Protein AF-A0A9C8AE78-F1 (afdb_monomer_lite)

Sequence (136 aa):
MYGTALANAENLFTFGNVKVIQDGFGRPLVITDAPALIDTSTTNNDNYHTLGLVSEGLIVESNDDFYQSTQEVNGDVNILRTVQSEWSNNYAIQGWSWDKASGGKSPTDAELATAANWDKYASSNKNLAGVLLISN

Secondary structure (DSSP, 8-state):
--------TTEEEEETTEEEEE-TTS-EEEEE--GGGB-TTSTT---EEEEEEPTTSEEEEE-S--EEEEEEE-SSSS-EEEEEEE--EEEEETTEEE-TTTS-SS--HHHHT-GGGEEE--SSGGGSSEEEEEE-

Radius of gyration: 21.77 Å; chains: 1; bounding box: 56×43×57 Å

Structure (mmCIF, N/CA/C/O backbone):
data_AF-A0A9C8AE78-F1
#
_entry.id   AF-A0A9C8AE78-F1
#
loop_
_atom_site.group_PDB
_atom_site.id
_atom_site.type_symbol
_atom_site.label_atom_id
_atom_site.label_alt_id
_atom_site.label_comp_id
_atom_site.label_asym_id
_atom_site.label_entity_id
_atom_site.label_seq_id
_atom_site.pdbx_PDB_ins_code
_atom_site.Cartn_x
_atom_site.Cartn_y
_atom_site.Cartn_z
_atom_site.occupancy
_atom_site.B_iso_or_equiv
_atom_site.auth_seq_id
_atom_site.auth_comp_id
_atom_site.auth_asym_id
_atom_site.auth_atom_id
_atom_site.pdbx_PDB_model_num
ATOM 1 N N . MET A 1 1 ? -37.320 -20.820 -23.708 1.00 49.19 1 MET A N 1
ATOM 2 C CA . MET A 1 1 ? -35.962 -21.316 -23.397 1.00 49.19 1 MET A CA 1
ATOM 3 C C . MET A 1 1 ? -35.006 -20.634 -24.358 1.00 49.19 1 MET A C 1
ATOM 5 O O . MET A 1 1 ? -35.293 -20.660 -25.546 1.00 49.19 1 MET A O 1
ATOM 9 N N . TYR A 1 2 ? -33.933 -20.044 -23.824 1.00 48.22 2 TYR A N 1
ATOM 10 C CA . TYR A 1 2 ? -32.875 -19.250 -24.478 1.00 48.22 2 TYR A CA 1
ATOM 11 C C . TYR A 1 2 ? -33.145 -17.752 -24.668 1.00 48.22 2 TYR A C 1
ATOM 13 O O . TYR A 1 2 ? -34.100 -17.340 -25.314 1.00 48.22 2 TYR A O 1
ATOM 21 N N . GLY A 1 3 ? -32.253 -16.955 -24.077 1.00 46.66 3 GLY A N 1
ATOM 22 C CA . GLY A 1 3 ? -32.258 -15.495 -24.101 1.00 46.66 3 GLY A CA 1
ATOM 23 C C . GLY A 1 3 ? -31.099 -14.940 -23.276 1.00 46.66 3 GLY A C 1
ATOM 24 O O .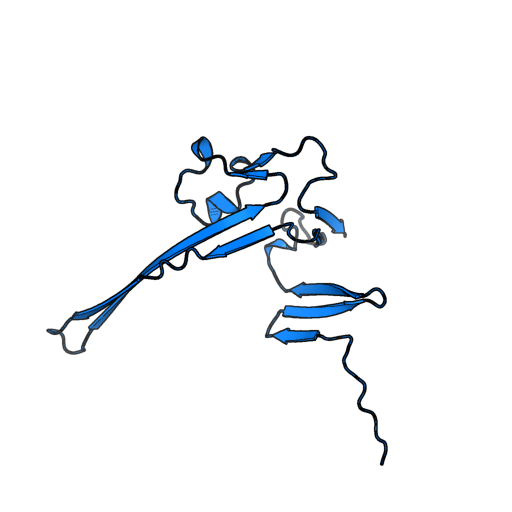 GLY A 1 3 ? -31.319 -14.280 -22.272 1.00 46.66 3 GLY A O 1
ATOM 25 N N . THR A 1 4 ? -29.876 -15.314 -23.670 1.00 48.38 4 THR A N 1
ATOM 26 C CA . THR A 1 4 ? -28.615 -14.612 -23.367 1.00 48.38 4 THR A CA 1
ATOM 27 C C . THR A 1 4 ? -28.391 -14.193 -21.911 1.00 48.38 4 THR A C 1
ATOM 29 O O . THR A 1 4 ? -28.415 -13.012 -21.573 1.00 48.38 4 THR A O 1
ATOM 32 N N . ALA A 1 5 ? -27.997 -15.159 -21.080 1.00 45.50 5 ALA A N 1
ATOM 33 C CA . ALA A 1 5 ? -26.951 -14.876 -20.108 1.00 45.50 5 ALA A CA 1
ATOM 34 C C . ALA A 1 5 ? -25.673 -14.599 -20.913 1.00 45.50 5 ALA A C 1
ATOM 36 O O . ALA A 1 5 ? -24.922 -15.515 -21.245 1.00 45.50 5 ALA A O 1
ATOM 37 N N . LEU A 1 6 ? -25.465 -13.339 -21.300 1.00 52.72 6 LEU A N 1
ATOM 38 C CA . LEU A 1 6 ? -24.112 -12.845 -21.512 1.00 52.72 6 LEU A CA 1
ATOM 39 C C . LEU A 1 6 ? -23.424 -13.047 -20.166 1.00 52.72 6 LEU A C 1
ATOM 41 O O . LEU A 1 6 ? -23.639 -12.281 -19.228 1.00 52.72 6 LEU A O 1
ATOM 45 N N . ALA A 1 7 ? -22.723 -14.171 -20.042 1.00 47.28 7 ALA A N 1
ATOM 46 C CA . ALA A 1 7 ? -21.875 -14.476 -18.915 1.00 47.28 7 ALA A CA 1
ATOM 47 C C . ALA A 1 7 ? -20.909 -13.301 -18.792 1.00 47.28 7 ALA A C 1
ATOM 49 O O . ALA A 1 7 ? -19.989 -13.158 -19.593 1.00 47.28 7 ALA A O 1
ATOM 50 N N . ASN A 1 8 ? -21.171 -12.414 -17.838 1.00 51.00 8 ASN A N 1
ATOM 51 C CA . ASN A 1 8 ? -20.327 -11.269 -17.538 1.00 51.00 8 ASN A CA 1
ATOM 52 C C . ASN A 1 8 ? -19.076 -11.776 -16.799 1.00 51.00 8 ASN A C 1
ATOM 54 O O . ASN A 1 8 ? -18.799 -11.365 -15.683 1.00 51.00 8 ASN A O 1
ATOM 58 N N . ALA A 1 9 ? -18.371 -12.744 -17.394 1.00 53.34 9 ALA A N 1
ATOM 59 C CA . ALA A 1 9 ? -17.131 -13.313 -16.881 1.00 53.34 9 ALA A CA 1
ATOM 60 C C . ALA A 1 9 ? -15.984 -12.291 -16.941 1.00 53.34 9 ALA A C 1
ATOM 62 O O . ALA A 1 9 ? -14.996 -12.429 -16.234 1.00 53.34 9 ALA A O 1
ATOM 6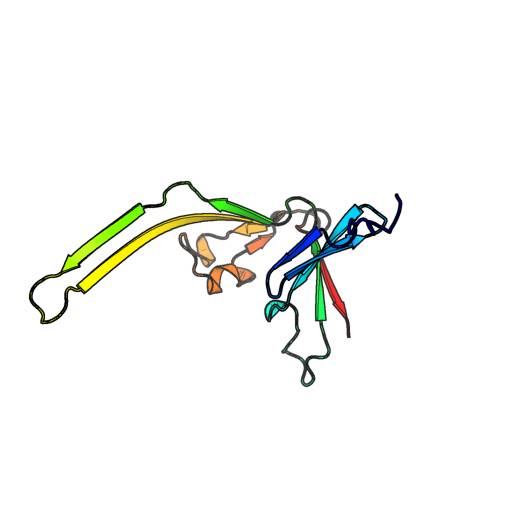3 N N . GLU A 1 10 ? -16.149 -11.249 -17.760 1.00 54.84 10 GLU A N 1
ATOM 64 C CA . GLU A 1 10 ? -15.155 -10.202 -17.990 1.00 54.84 10 GLU A CA 1
ATOM 65 C C . GLU A 1 10 ? -15.252 -9.033 -16.995 1.00 54.84 10 GLU A C 1
ATOM 67 O O . GLU A 1 10 ? -14.279 -8.308 -16.853 1.00 54.84 10 GLU A O 1
ATOM 72 N N . ASN A 1 11 ? -16.375 -8.820 -16.289 1.00 56.03 11 ASN A N 1
ATOM 73 C CA . ASN A 1 11 ? -16.482 -7.803 -15.227 1.00 56.03 11 ASN A CA 1
ATOM 74 C C . ASN A 1 11 ? -16.735 -8.502 -13.886 1.00 56.03 11 ASN A C 1
ATOM 76 O O . ASN A 1 11 ? -17.876 -8.831 -13.560 1.00 56.03 11 ASN A O 1
ATOM 80 N N . LEU A 1 12 ? -15.668 -8.726 -13.119 1.00 61.75 12 LEU A N 1
ATOM 81 C CA . LEU A 1 12 ? -15.693 -9.548 -11.909 1.00 61.75 12 LEU A CA 1
ATOM 82 C C . LEU A 1 12 ? -16.436 -8.857 -10.752 1.00 61.75 12 LEU A C 1
ATOM 84 O O . LEU A 1 12 ? -17.157 -9.517 -10.008 1.00 61.75 12 LEU A O 1
ATOM 88 N N . PHE A 1 13 ? -16.304 -7.531 -10.624 1.00 63.03 13 PHE A N 1
ATOM 89 C CA . PHE A 1 13 ? -17.120 -6.685 -9.743 1.00 63.03 13 PHE A CA 1
ATOM 90 C C . PHE A 1 13 ? -16.940 -5.192 -10.066 1.00 63.03 13 PHE A C 1
ATOM 92 O O . PHE A 1 13 ? -15.910 -4.761 -10.591 1.00 63.03 13 PHE A O 1
ATOM 99 N N . THR A 1 14 ? -17.944 -4.389 -9.712 1.00 58.59 14 THR A N 1
ATOM 100 C CA . THR A 1 14 ? -17.878 -2.919 -9.690 1.00 58.59 14 THR A CA 1
ATOM 101 C C . THR A 1 14 ? -18.371 -2.427 -8.337 1.00 58.59 14 THR A C 1
ATOM 103 O O . THR A 1 14 ? -19.502 -2.741 -7.959 1.00 58.59 14 THR A O 1
ATOM 106 N N . PHE A 1 15 ? -17.560 -1.652 -7.622 1.00 54.94 15 PHE A N 1
ATOM 107 C CA . PHE A 1 15 ? -17.957 -1.020 -6.364 1.00 54.94 15 PHE A CA 1
ATOM 108 C C . PHE A 1 15 ? -17.541 0.448 -6.384 1.00 54.94 15 PHE A C 1
ATOM 110 O O . PHE A 1 15 ? -16.352 0.763 -6.349 1.00 54.94 15 PHE A O 1
ATOM 117 N N . GLY A 1 16 ? -18.526 1.345 -6.479 1.00 75.88 16 GLY A N 1
ATOM 118 C CA . GLY A 1 16 ? -18.279 2.780 -6.619 1.00 75.88 16 GLY A CA 1
ATOM 119 C C . GLY A 1 16 ? -17.340 3.077 -7.791 1.00 75.88 16 GLY A C 1
ATOM 120 O O . GLY A 1 16 ? -17.690 2.843 -8.946 1.00 75.88 16 GLY A O 1
ATOM 121 N N . ASN A 1 17 ? -16.139 3.554 -7.466 1.00 74.19 17 ASN A N 1
ATOM 122 C CA . ASN A 1 17 ? -15.138 4.049 -8.412 1.00 74.19 17 ASN A CA 1
ATOM 123 C C . ASN A 1 17 ? -14.148 2.957 -8.862 1.00 74.19 17 ASN A C 1
ATOM 125 O O . ASN A 1 17 ? -13.244 3.244 -9.644 1.00 74.19 17 ASN A O 1
ATOM 129 N N . VAL A 1 18 ? -14.281 1.728 -8.343 1.00 78.38 18 VAL A N 1
ATOM 130 C CA . VAL A 1 18 ? -13.395 0.602 -8.660 1.00 78.38 18 VAL A CA 1
ATOM 131 C C . VAL A 1 18 ? -14.115 -0.388 -9.561 1.00 78.38 18 VAL A C 1
ATOM 133 O O . VAL A 1 18 ? -15.206 -0.874 -9.246 1.00 78.38 18 VAL A O 1
ATOM 136 N N . LYS A 1 19 ? -13.471 -0.730 -10.673 1.00 82.31 19 LYS A N 1
ATOM 137 C CA . LYS A 1 19 ? -13.925 -1.743 -11.620 1.00 82.31 19 LYS A CA 1
ATOM 138 C C . LYS A 1 19 ? -12.824 -2.769 -11.829 1.00 82.31 19 LYS A C 1
ATOM 140 O O . LYS A 1 19 ? -11.704 -2.403 -12.167 1.00 82.31 19 LYS A O 1
ATOM 145 N N . VAL A 1 20 ? -13.158 -4.048 -11.683 1.00 81.31 20 VAL A N 1
ATOM 146 C CA . VAL A 1 20 ? -12.227 -5.141 -11.975 1.00 81.31 20 VAL A CA 1
ATOM 147 C C . VAL A 1 20 ? -12.707 -5.911 -13.185 1.00 81.31 20 VAL A C 1
ATOM 149 O O . VAL A 1 20 ? -13.822 -6.439 -13.195 1.00 81.31 20 VAL A O 1
ATOM 152 N N . ILE A 1 21 ? -11.857 -5.950 -14.205 1.00 83.38 21 ILE A N 1
ATOM 153 C CA . ILE A 1 21 ? -12.074 -6.745 -15.408 1.00 83.38 21 ILE A CA 1
ATOM 154 C C . ILE A 1 21 ? -11.000 -7.809 -15.530 1.00 83.38 21 ILE A C 1
ATOM 156 O O . ILE A 1 21 ? -9.902 -7.643 -15.010 1.00 83.38 21 ILE A O 1
ATOM 160 N N . GLN A 1 22 ? -11.311 -8.905 -16.200 1.00 80.62 22 GLN A N 1
ATOM 161 C CA . GLN A 1 22 ? -10.308 -9.898 -16.559 1.00 80.62 22 GLN A CA 1
ATOM 162 C C . GLN A 1 22 ? -9.890 -9.666 -18.012 1.00 80.62 22 GLN A C 1
ATOM 164 O O . GLN A 1 22 ? -10.643 -9.084 -18.786 1.00 80.62 22 GLN A O 1
ATOM 169 N N . ASP A 1 23 ? -8.672 -10.047 -18.384 1.00 79.94 23 ASP A N 1
ATOM 170 C CA . ASP A 1 23 ? -8.313 -10.155 -19.796 1.00 79.94 23 ASP A CA 1
ATOM 171 C C . ASP A 1 23 ? -8.528 -11.586 -20.319 1.00 79.94 23 ASP A C 1
ATOM 173 O O . ASP A 1 23 ? -8.690 -12.541 -19.553 1.00 79.94 23 ASP A O 1
ATOM 177 N N . GLY A 1 24 ? -8.451 -11.763 -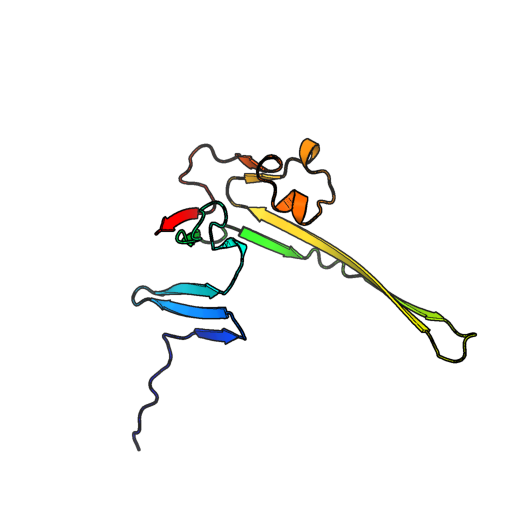21.642 1.00 73.38 24 GLY A N 1
ATOM 178 C CA . GLY A 1 24 ? -8.567 -13.080 -22.285 1.00 73.38 24 GLY A CA 1
ATOM 179 C C . GLY A 1 24 ? -7.467 -14.090 -21.910 1.00 73.38 24 GLY A C 1
ATOM 180 O O . GLY A 1 24 ? -7.537 -15.242 -22.332 1.00 73.38 24 GLY A O 1
ATOM 181 N N . PHE A 1 25 ? -6.462 -13.682 -21.127 1.00 79.06 25 PHE A N 1
ATOM 182 C CA . PHE A 1 25 ? -5.400 -14.531 -20.583 1.00 79.06 25 PHE A CA 1
ATOM 183 C C . PHE A 1 25 ? -5.571 -14.819 -19.082 1.00 79.06 25 PHE A C 1
ATOM 185 O O . PHE A 1 25 ? -4.737 -15.510 -18.498 1.00 79.06 25 PHE A O 1
ATOM 192 N N . GLY A 1 26 ? -6.643 -14.329 -18.453 1.00 79.44 26 GLY A N 1
ATOM 193 C CA . GLY A 1 26 ? -6.955 -14.592 -17.051 1.00 79.44 26 GLY A CA 1
ATOM 194 C C . GLY A 1 26 ? -6.360 -13.610 -16.042 1.00 79.44 26 GLY A C 1
ATOM 195 O O . GLY A 1 26 ? -6.439 -13.862 -14.842 1.00 79.44 26 GLY A O 1
ATOM 196 N N . ARG A 1 27 ? -5.754 -12.503 -16.484 1.00 84.69 27 ARG A N 1
ATOM 197 C CA . ARG A 1 27 ? -5.143 -11.514 -15.584 1.00 84.69 27 ARG A CA 1
ATOM 198 C C . ARG A 1 27 ? -6.187 -10.498 -15.112 1.00 84.69 27 ARG A C 1
ATOM 200 O O . ARG A 1 27 ? -6.910 -9.964 -15.954 1.00 84.69 27 ARG A O 1
ATOM 207 N N . PRO A 1 28 ? -6.259 -10.191 -13.804 1.00 85.25 28 PRO A N 1
ATOM 208 C CA . PRO A 1 28 ? -7.144 -9.151 -13.302 1.00 85.25 28 PRO A CA 1
ATOM 209 C C . PRO A 1 28 ? -6.570 -7.763 -13.613 1.00 85.25 28 PRO A C 1
ATOM 211 O O . PRO A 1 28 ? -5.419 -7.459 -13.307 1.00 85.25 28 PRO A O 1
ATOM 214 N N . LEU A 1 29 ? -7.399 -6.910 -14.199 1.00 85.81 29 LEU A N 1
AT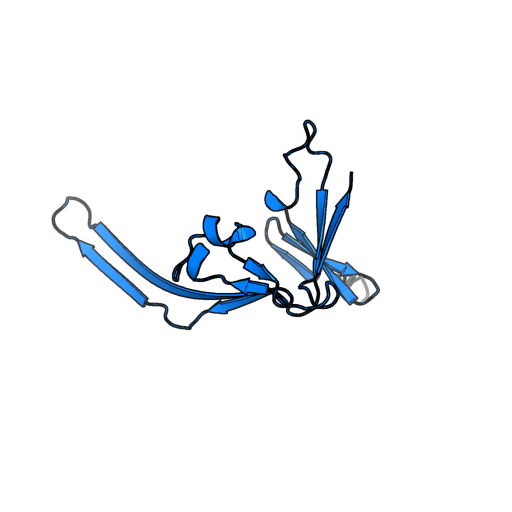OM 215 C CA . LEU A 1 29 ? -7.158 -5.492 -14.412 1.00 85.81 29 LEU A CA 1
ATOM 216 C C . LEU A 1 29 ? -8.050 -4.717 -13.446 1.00 85.81 29 LEU A C 1
ATOM 218 O O . LEU A 1 29 ? -9.278 -4.791 -13.518 1.00 85.81 29 LEU A O 1
ATOM 222 N N . VAL A 1 30 ? -7.422 -3.977 -12.540 1.00 87.25 30 VAL A N 1
ATOM 223 C CA . VAL A 1 30 ? -8.110 -3.138 -11.557 1.00 87.25 30 VAL A CA 1
ATOM 224 C C . VAL A 1 30 ? -8.058 -1.696 -12.037 1.00 87.25 30 VAL A C 1
ATOM 226 O O . VAL A 1 30 ? -6.985 -1.135 -12.235 1.00 87.25 30 VAL A O 1
ATOM 229 N N . ILE A 1 31 ? -9.229 -1.105 -12.233 1.00 87.12 31 ILE A N 1
ATOM 230 C CA . ILE A 1 31 ? -9.413 0.265 -12.703 1.00 87.12 31 ILE A CA 1
ATOM 231 C C . ILE A 1 31 ? -9.978 1.059 -11.531 1.00 87.12 31 ILE A C 1
ATOM 233 O O . ILE A 1 31 ? -11.012 0.680 -10.980 1.00 87.12 31 ILE A O 1
ATOM 237 N N . THR A 1 32 ? -9.301 2.135 -11.140 1.00 87.00 32 THR A N 1
ATOM 238 C CA . THR A 1 32 ? -9.694 2.979 -10.007 1.00 87.00 32 THR A CA 1
ATOM 239 C C . THR A 1 32 ? -9.391 4.441 -10.295 1.00 87.00 32 THR A C 1
ATOM 241 O O . THR A 1 32 ? -8.383 4.757 -10.923 1.00 87.00 32 THR A O 1
ATOM 244 N N . ASP A 1 33 ? -10.249 5.326 -9.800 1.00 83.88 33 ASP A N 1
ATOM 245 C CA . ASP A 1 33 ? -10.002 6.766 -9.776 1.00 83.88 33 ASP A CA 1
ATOM 246 C C . ASP A 1 33 ? -9.198 7.114 -8.515 1.00 83.88 33 ASP A C 1
ATOM 248 O O . ASP A 1 33 ? -9.757 7.324 -7.437 1.00 83.88 33 ASP A O 1
ATOM 252 N N . ALA A 1 34 ? -7.868 7.044 -8.622 1.00 84.31 34 ALA A N 1
ATOM 253 C CA . ALA A 1 34 ? -6.944 7.318 -7.525 1.00 84.31 34 ALA A CA 1
ATOM 254 C C . ALA A 1 34 ? -5.998 8.476 -7.892 1.00 84.31 34 ALA A C 1
ATOM 256 O O . ALA A 1 34 ? -5.287 8.369 -8.894 1.00 84.31 34 ALA A O 1
ATOM 257 N N . PRO A 1 35 ? -5.889 9.532 -7.058 1.00 84.56 35 PRO A N 1
ATOM 258 C CA . PRO A 1 35 ? -4.993 10.664 -7.319 1.00 84.56 35 PRO A CA 1
ATOM 259 C C . PRO A 1 35 ? -3.515 10.284 -7.482 1.00 84.56 35 PRO A C 1
ATOM 261 O O . PRO A 1 35 ? -2.772 10.989 -8.150 1.00 84.56 35 PRO A O 1
ATOM 264 N N . ALA A 1 36 ? -3.075 9.164 -6.902 1.00 83.31 36 ALA A N 1
ATOM 265 C CA . ALA A 1 36 ? -1.700 8.678 -7.037 1.00 83.31 36 ALA A CA 1
ATOM 266 C C . ALA A 1 36 ? -1.370 8.119 -8.441 1.00 83.31 36 ALA A C 1
ATOM 268 O O . ALA A 1 36 ? -0.198 7.892 -8.751 1.00 83.31 36 ALA A O 1
ATOM 269 N N . LEU A 1 37 ? -2.384 7.874 -9.285 1.00 84.75 37 LEU A N 1
ATOM 270 C CA . LEU A 1 37 ? -2.213 7.302 -10.625 1.00 84.75 37 LEU A CA 1
ATOM 271 C C . LEU A 1 37 ? -2.086 8.351 -11.742 1.00 84.75 37 LEU A C 1
ATOM 273 O O . LEU A 1 37 ? -1.978 7.985 -12.912 1.00 84.75 37 LEU A O 1
ATOM 277 N N . ILE A 1 38 ? -2.071 9.638 -11.399 1.00 86.00 38 ILE A N 1
ATOM 278 C CA . ILE A 1 38 ? -1.833 10.735 -12.338 1.00 86.00 38 ILE A CA 1
ATOM 279 C C . ILE A 1 38 ? -0.578 11.499 -11.921 1.00 86.00 38 ILE A C 1
ATOM 281 O O . ILE A 1 38 ? -0.362 11.776 -10.740 1.00 86.00 38 ILE A O 1
ATOM 285 N N . ASP A 1 39 ? 0.274 11.824 -12.886 1.00 80.19 39 ASP A N 1
ATOM 286 C CA . ASP A 1 39 ? 1.470 12.618 -12.639 1.00 80.19 39 ASP A CA 1
ATOM 287 C C . ASP A 1 39 ? 1.128 14.109 -12.730 1.00 80.19 39 ASP A C 1
ATOM 289 O O . ASP A 1 39 ? 1.106 14.726 -13.799 1.00 80.19 39 ASP A O 1
ATOM 293 N N . THR A 1 40 ? 0.879 14.693 -11.559 1.00 74.44 40 THR A N 1
ATOM 294 C CA . THR A 1 40 ? 0.554 16.114 -11.408 1.00 74.44 40 THR A CA 1
ATOM 295 C C . THR A 1 40 ? 1.777 17.031 -11.463 1.00 74.44 40 THR A C 1
ATOM 297 O O . THR A 1 40 ? 1.653 18.230 -11.213 1.00 74.44 40 THR A O 1
ATOM 300 N N . SER A 1 41 ? 2.980 16.496 -11.711 1.00 71.12 41 SER A N 1
ATOM 301 C CA . SER A 1 41 ? 4.194 17.313 -11.848 1.00 71.12 41 SER A CA 1
ATOM 302 C C . SER A 1 41 ? 4.300 17.980 -13.224 1.00 71.12 41 SER A C 1
ATOM 304 O O . SER A 1 41 ? 5.077 18.923 -13.400 1.00 71.12 41 SER A O 1
ATOM 306 N N . THR A 1 42 ? 3.491 17.533 -14.189 1.00 66.12 42 THR A N 1
ATOM 307 C CA . THR A 1 42 ? 3.403 18.115 -15.531 1.00 66.12 42 THR A CA 1
ATOM 308 C C . THR A 1 42 ? 2.276 19.140 -15.620 1.00 66.12 42 THR A C 1
ATOM 310 O O . THR A 1 42 ? 1.222 18.985 -15.017 1.00 66.12 42 THR A O 1
ATOM 313 N N . THR A 1 43 ? 2.472 20.213 -16.389 1.00 67.25 43 THR A N 1
ATOM 314 C CA . THR A 1 43 ? 1.544 21.363 -16.436 1.00 67.25 43 THR A CA 1
ATOM 315 C C . THR A 1 43 ? 0.145 21.017 -16.963 1.00 67.25 43 THR A C 1
ATOM 317 O O . THR A 1 43 ? -0.798 21.760 -16.703 1.00 67.25 43 THR A O 1
ATOM 320 N N . ASN A 1 44 ? 0.009 19.896 -17.675 1.00 68.94 44 ASN A N 1
ATOM 321 C CA . ASN A 1 44 ? -1.247 19.443 -18.271 1.00 68.94 44 ASN A CA 1
ATOM 322 C C . ASN A 1 44 ? -1.808 18.160 -17.633 1.00 68.94 44 ASN A C 1
ATOM 324 O O . ASN A 1 44 ? -2.901 17.751 -18.002 1.00 68.94 44 ASN A O 1
ATOM 328 N N . ASN A 1 45 ? -1.099 17.537 -16.681 1.00 69.94 45 ASN A N 1
ATOM 329 C CA . ASN A 1 45 ? -1.456 16.230 -16.112 1.00 69.94 45 ASN A CA 1
ATOM 330 C C . ASN A 1 45 ? -1.713 15.136 -17.176 1.00 69.94 45 ASN A C 1
ATOM 332 O O . ASN A 1 45 ? -2.540 14.253 -16.967 1.00 69.94 45 ASN A O 1
ATOM 336 N N . ASP A 1 46 ? -1.019 15.192 -18.316 1.00 75.88 46 ASP A N 1
ATOM 337 C CA . ASP A 1 46 ? -1.237 14.251 -19.428 1.00 75.88 46 ASP A CA 1
ATOM 338 C C . ASP A 1 46 ? -0.591 12.875 -19.162 1.00 75.88 46 ASP A C 1
ATOM 340 O O . ASP A 1 46 ? -0.863 11.898 -19.848 1.00 75.88 46 ASP A O 1
ATOM 344 N N . ASN A 1 47 ? 0.245 12.773 -18.126 1.00 83.56 47 ASN A N 1
ATOM 345 C CA . ASN A 1 47 ? 0.946 11.548 -17.774 1.00 83.56 47 ASN A CA 1
ATOM 346 C C . ASN A 1 47 ? 0.151 10.697 -16.767 1.00 83.56 47 ASN A C 1
ATOM 348 O O . ASN A 1 47 ? -0.205 11.151 -15.676 1.00 83.56 47 ASN A O 1
ATOM 352 N N . TYR A 1 48 ? -0.024 9.418 -17.092 1.00 86.50 48 TYR A N 1
ATOM 353 C CA . TYR A 1 48 ? -0.707 8.420 -16.273 1.00 86.50 48 TYR A CA 1
ATOM 354 C C . TYR A 1 48 ? 0.247 7.323 -15.809 1.00 86.50 48 TYR A C 1
ATOM 356 O O . TYR A 1 48 ? 1.102 6.841 -16.555 1.00 86.50 48 TYR A O 1
ATOM 364 N N . HIS A 1 49 ? 0.055 6.889 -14.569 1.00 88.88 49 HIS A N 1
ATOM 365 C CA . HIS A 1 49 ? 0.773 5.792 -13.940 1.00 88.88 49 HIS A CA 1
ATOM 366 C C . HIS A 1 49 ? -0.041 4.501 -14.041 1.00 88.88 49 HIS A C 1
ATOM 368 O O . HIS A 1 49 ? -1.129 4.387 -13.481 1.00 88.88 49 HIS A O 1
ATOM 374 N N . THR A 1 50 ? 0.510 3.496 -14.718 1.00 89.38 50 THR A N 1
ATOM 375 C CA . THR A 1 50 ? -0.059 2.143 -14.779 1.00 89.38 50 THR A CA 1
ATOM 376 C C . THR A 1 50 ? 0.854 1.161 -14.053 1.00 89.38 50 THR A C 1
ATOM 378 O O . THR A 1 50 ? 2.037 1.046 -14.374 1.00 89.38 50 THR A O 1
ATOM 381 N N . LEU A 1 51 ? 0.307 0.430 -13.080 1.00 89.81 51 LEU A N 1
ATOM 382 C CA . LEU A 1 51 ? 1.057 -0.525 -12.263 1.00 89.81 51 LEU A CA 1
ATOM 383 C C . LEU A 1 51 ? 0.923 -1.952 -12.808 1.00 89.81 51 LEU A C 1
ATOM 385 O O . LEU A 1 51 ? -0.181 -2.460 -12.988 1.00 89.81 51 LEU A O 1
ATOM 389 N N . GLY A 1 52 ? 2.059 -2.614 -13.024 1.00 90.19 52 GLY A N 1
ATOM 390 C CA . GLY A 1 52 ? 2.150 -4.044 -13.309 1.00 90.19 52 GLY A CA 1
ATOM 391 C C . GLY A 1 52 ? 2.749 -4.776 -12.115 1.00 90.19 52 GLY A C 1
ATOM 392 O O . GLY A 1 52 ? 3.971 -4.821 -11.979 1.00 90.19 52 GLY A O 1
ATOM 393 N N . LEU A 1 53 ? 1.900 -5.324 -11.248 1.00 89.69 53 LEU A N 1
ATOM 394 C CA . LEU A 1 53 ? 2.316 -5.973 -10.003 1.00 89.69 53 LEU A CA 1
ATOM 395 C C . LEU A 1 53 ? 2.505 -7.480 -10.185 1.00 89.69 53 LEU A C 1
ATOM 397 O O . LEU A 1 53 ? 1.779 -8.124 -10.946 1.00 89.69 53 LEU A O 1
ATOM 401 N N . VAL A 1 54 ? 3.475 -8.044 -9.466 1.00 90.44 54 VAL A N 1
ATOM 402 C CA . VAL A 1 54 ? 3.598 -9.500 -9.326 1.00 90.44 54 VAL A CA 1
ATOM 403 C C . VAL A 1 54 ? 2.672 -10.005 -8.219 1.00 90.44 54 VAL A C 1
ATOM 405 O O . VAL A 1 54 ? 2.197 -9.233 -7.382 1.00 90.44 54 VAL A O 1
ATOM 408 N N . SER A 1 55 ? 2.414 -11.315 -8.211 1.00 86.69 55 SER A N 1
ATOM 409 C CA . SER A 1 55 ? 1.714 -11.950 -7.091 1.00 86.69 55 SER A CA 1
ATOM 410 C C . SER A 1 55 ? 2.444 -11.642 -5.789 1.00 86.69 55 SER A C 1
ATOM 412 O O . SER A 1 55 ? 3.664 -11.767 -5.744 1.00 86.69 55 SER A O 1
ATOM 414 N N . GLU A 1 56 ? 1.693 -11.257 -4.756 1.00 87.56 56 GLU A N 1
ATOM 415 C CA . GLU A 1 56 ? 2.238 -10.922 -3.431 1.00 87.56 56 GLU A CA 1
ATOM 416 C C . GLU A 1 56 ? 3.237 -9.744 -3.434 1.00 87.56 56 GLU A C 1
ATOM 418 O O . GLU A 1 56 ? 4.035 -9.594 -2.512 1.00 87.56 56 GLU A O 1
ATOM 423 N N . GLY A 1 57 ? 3.178 -8.862 -4.443 1.00 86.81 57 GLY A N 1
ATOM 424 C CA . GLY A 1 57 ? 4.051 -7.686 -4.512 1.00 86.81 57 GLY A CA 1
ATOM 425 C C . GLY A 1 57 ? 3.870 -6.710 -3.338 1.00 86.81 57 GLY A C 1
ATOM 426 O O . GLY A 1 57 ? 4.838 -6.087 -2.899 1.00 86.81 57 GLY A O 1
ATOM 427 N N . LEU A 1 58 ? 2.647 -6.610 -2.810 1.00 89.50 58 LEU A N 1
ATOM 428 C CA . LEU A 1 58 ? 2.306 -5.907 -1.575 1.00 89.50 58 LEU A CA 1
ATOM 429 C C . LEU A 1 58 ? 1.383 -6.803 -0.748 1.00 89.50 58 LEU A C 1
ATOM 431 O O . LEU A 1 58 ? 0.385 -7.310 -1.263 1.00 89.50 58 LEU A O 1
ATOM 435 N N . ILE A 1 59 ? 1.697 -6.947 0.533 1.00 89.56 59 ILE A N 1
ATOM 436 C CA . ILE A 1 59 ? 0.868 -7.642 1.512 1.00 89.56 59 ILE A CA 1
ATOM 437 C C . ILE A 1 59 ? 0.570 -6.664 2.644 1.00 89.56 59 ILE A C 1
ATOM 439 O O . ILE A 1 59 ? 1.467 -5.977 3.139 1.00 89.56 59 ILE A O 1
ATOM 443 N N . VAL A 1 60 ? -0.700 -6.608 3.037 1.00 90.06 60 VAL A N 1
ATOM 444 C CA . VAL A 1 60 ? -1.156 -5.887 4.224 1.00 90.06 60 VAL A CA 1
ATOM 445 C C . VAL A 1 60 ? -1.815 -6.899 5.148 1.00 90.06 60 VAL A C 1
ATOM 447 O O . VAL A 1 60 ? -2.793 -7.537 4.763 1.00 90.06 60 VAL A O 1
ATOM 450 N N . GLU A 1 61 ? -1.265 -7.058 6.345 1.00 89.75 61 GLU A N 1
ATOM 451 C CA . GLU A 1 61 ? -1.745 -8.008 7.350 1.00 89.75 61 GLU A CA 1
ATOM 452 C C . GLU A 1 61 ? -2.240 -7.240 8.572 1.00 89.75 61 GLU A C 1
ATOM 454 O O . GLU A 1 61 ? -1.559 -6.342 9.057 1.00 89.75 61 GLU A O 1
ATOM 459 N N . SER A 1 62 ? -3.413 -7.586 9.090 1.00 87.19 62 SER A N 1
ATOM 460 C CA . SER A 1 62 ? -3.883 -7.085 10.385 1.00 87.19 62 SER A CA 1
ATOM 461 C C . SER A 1 62 ? -3.394 -7.997 11.506 1.00 87.19 62 SER A C 1
ATOM 463 O O . SER A 1 62 ? -3.493 -9.216 11.372 1.00 87.19 62 SER A O 1
ATOM 465 N N . ASN A 1 63 ? -2.948 -7.437 12.630 1.00 87.00 63 ASN A N 1
ATOM 466 C CA . ASN A 1 63 ? -2.405 -8.222 13.749 1.00 87.00 63 ASN A CA 1
ATOM 467 C C . ASN A 1 63 ? -3.468 -8.761 14.726 1.00 87.00 63 ASN A C 1
ATOM 469 O O . ASN A 1 63 ? -3.113 -9.240 15.801 1.00 87.00 63 ASN A O 1
ATOM 473 N N . ASP A 1 64 ? -4.752 -8.690 14.358 1.00 86.00 64 ASP A N 1
ATOM 474 C CA . ASP A 1 64 ? -5.890 -9.168 15.163 1.00 86.00 64 ASP A CA 1
ATOM 475 C C . ASP A 1 64 ? -5.919 -8.599 16.599 1.00 86.00 64 ASP A C 1
ATOM 477 O O . ASP A 1 64 ? -6.346 -9.243 17.553 1.00 86.00 64 ASP A O 1
ATOM 481 N N . ASP A 1 65 ? -5.442 -7.364 16.764 1.00 90.25 65 ASP A N 1
ATOM 482 C CA . ASP A 1 65 ? -5.299 -6.669 18.047 1.00 90.25 65 ASP A CA 1
ATOM 483 C C . ASP A 1 65 ? -6.272 -5.492 18.190 1.00 90.25 65 ASP A C 1
ATOM 485 O O . ASP A 1 65 ? -6.030 -4.555 18.953 1.00 90.25 65 ASP A O 1
ATOM 489 N N . PHE A 1 66 ? -7.388 -5.534 17.458 1.00 90.00 66 PHE A N 1
ATOM 490 C CA . PHE A 1 66 ? -8.392 -4.483 17.515 1.00 90.00 66 PHE A CA 1
ATOM 491 C C . PHE A 1 66 ? -8.970 -4.366 18.928 1.00 90.00 66 PHE A C 1
ATOM 493 O O . PHE A 1 66 ? -9.626 -5.278 19.439 1.00 90.00 66 PHE A O 1
ATOM 500 N N . TYR A 1 67 ? -8.778 -3.201 19.536 1.00 90.75 67 TYR A N 1
ATOM 501 C CA . TYR A 1 67 ? -9.346 -2.860 20.827 1.00 90.75 67 TYR A CA 1
ATOM 502 C C . TYR A 1 67 ? -10.144 -1.569 20.722 1.00 90.75 67 TYR A C 1
ATOM 504 O O . TYR A 1 67 ? -9.682 -0.572 20.172 1.00 90.75 67 TYR A O 1
ATOM 512 N N . GLN A 1 68 ? -11.351 -1.573 21.281 1.00 93.44 68 GLN A N 1
ATOM 513 C CA . GLN A 1 68 ? -12.232 -0.416 21.284 1.00 93.44 68 GLN A CA 1
ATOM 514 C C . GLN A 1 68 ? -12.759 -0.156 22.691 1.00 93.44 68 GLN A 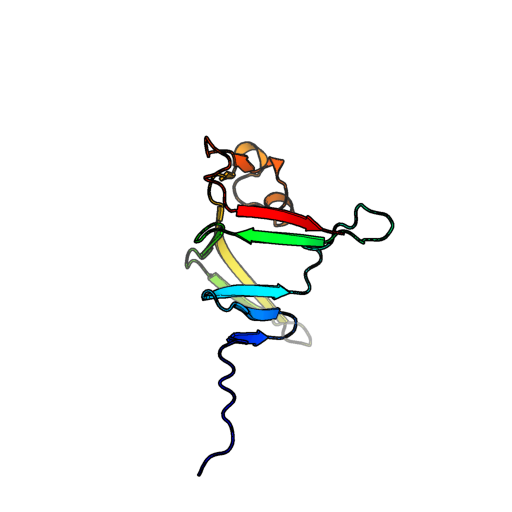C 1
ATOM 516 O O . GLN A 1 68 ? -13.315 -1.039 23.340 1.00 93.44 68 GLN A O 1
ATOM 521 N N . SER A 1 69 ? -12.630 1.092 23.132 1.00 90.56 69 SER A N 1
ATOM 522 C CA . SER A 1 69 ? -13.230 1.600 24.359 1.00 90.56 69 SER A CA 1
ATOM 523 C C . SER A 1 69 ? -14.297 2.626 24.014 1.00 90.56 69 SER A C 1
ATOM 525 O O . SER A 1 69 ? -14.105 3.486 23.153 1.00 90.56 69 SER A O 1
ATOM 527 N N . THR A 1 70 ? -15.437 2.533 24.687 1.00 92.00 70 THR A N 1
ATOM 528 C CA . THR A 1 70 ? -16.524 3.501 24.566 1.00 92.00 70 THR A CA 1
ATOM 529 C C . THR A 1 70 ? -16.853 4.028 25.950 1.00 92.00 70 THR A C 1
ATOM 531 O O . THR A 1 70 ? -17.165 3.245 26.847 1.00 92.00 70 THR A O 1
ATOM 534 N N . GLN A 1 71 ? -16.808 5.345 26.124 1.00 91.62 71 GLN A N 1
ATOM 535 C CA . GLN A 1 71 ? -17.189 5.999 27.368 1.00 91.62 71 GLN A CA 1
ATOM 536 C C . GLN A 1 71 ? -18.386 6.912 27.120 1.00 91.62 71 GLN A C 1
ATOM 538 O O . GLN A 1 71 ? -18.392 7.740 26.211 1.00 91.62 71 GLN A O 1
ATOM 543 N N . GLU A 1 72 ? -19.410 6.758 27.953 1.00 89.56 72 GLU A N 1
ATOM 544 C CA . GLU A 1 72 ? -20.557 7.654 27.978 1.00 89.56 72 GLU A CA 1
ATOM 545 C C . GLU A 1 72 ? -20.328 8.731 29.042 1.00 89.56 72 GLU A C 1
ATOM 547 O O . GLU A 1 72 ? -20.049 8.429 30.204 1.00 89.56 72 GLU A O 1
ATOM 552 N N . VAL A 1 73 ? -20.396 9.993 28.628 1.00 86.06 73 VAL A N 1
ATOM 553 C CA . VAL A 1 73 ? -20.233 11.159 29.492 1.00 86.06 73 VAL A CA 1
ATOM 554 C C . VAL A 1 73 ? -21.605 11.794 29.678 1.00 86.06 73 VAL A C 1
ATOM 556 O O . VAL A 1 73 ? -22.236 12.264 28.731 1.00 86.06 73 VAL A O 1
ATOM 559 N N . ASN A 1 74 ? -22.056 11.776 30.929 1.00 82.50 74 ASN A N 1
ATOM 560 C CA . ASN A 1 74 ? -23.306 12.372 31.384 1.00 82.50 74 ASN A CA 1
ATOM 561 C C . ASN A 1 74 ? -23.011 13.692 32.116 1.00 82.50 74 ASN A C 1
ATOM 563 O O . ASN A 1 74 ? -21.949 13.823 32.724 1.00 82.50 74 ASN A O 1
ATOM 567 N N . GLY A 1 75 ? -23.949 14.645 32.107 1.00 81.44 75 GLY A N 1
ATOM 568 C CA . GLY A 1 75 ? -23.814 15.926 32.823 1.00 81.44 75 GLY A CA 1
ATOM 569 C C . GLY A 1 75 ? -24.135 17.171 31.992 1.00 81.44 75 GLY A C 1
ATOM 570 O O . GLY A 1 75 ? -24.380 18.226 32.569 1.00 81.44 75 GLY A O 1
ATOM 571 N N . ASP A 1 76 ? -24.209 17.032 30.668 1.00 81.25 76 ASP A N 1
ATOM 572 C CA . ASP A 1 76 ? -24.687 18.063 29.745 1.00 81.25 76 ASP A CA 1
ATOM 573 C C . ASP A 1 76 ? -26.155 17.831 29.348 1.00 81.25 76 ASP A C 1
ATOM 575 O O . ASP A 1 76 ? -26.761 16.812 29.684 1.00 81.25 76 ASP A O 1
ATOM 579 N N . VAL A 1 77 ? -26.742 18.778 28.603 1.00 85.12 77 VAL A N 1
ATOM 580 C CA . VAL A 1 77 ? -28.116 18.658 28.066 1.00 85.12 77 VAL A CA 1
ATOM 581 C C . VAL A 1 77 ? -28.265 17.420 27.170 1.00 85.12 77 VAL A C 1
ATOM 583 O O . VAL A 1 77 ? -29.337 16.822 27.119 1.00 85.12 77 VAL A O 1
ATOM 586 N N . ASN A 1 78 ? -27.182 17.019 26.499 1.00 88.94 78 ASN A N 1
ATOM 587 C CA . ASN A 1 78 ? -27.120 15.836 25.651 1.00 88.94 78 ASN A CA 1
ATOM 588 C C . ASN A 1 78 ? -26.108 14.834 26.215 1.00 88.94 78 ASN A C 1
ATOM 590 O O . ASN A 1 78 ? -25.053 15.221 26.711 1.00 88.94 78 ASN A O 1
ATOM 594 N N . ILE A 1 79 ? -26.406 13.545 26.067 1.00 86.00 79 ILE A N 1
ATOM 595 C CA . ILE A 1 79 ? -25.460 12.467 26.365 1.00 86.00 79 ILE A CA 1
ATOM 596 C C . ILE A 1 79 ? -24.343 12.505 25.322 1.00 86.00 79 ILE A C 1
ATOM 598 O O . ILE A 1 79 ? -24.612 12.470 24.118 1.00 86.00 79 ILE A O 1
ATOM 602 N N . LEU A 1 80 ? -23.093 12.555 25.778 1.00 87.69 80 LEU A N 1
ATOM 603 C CA . LEU A 1 80 ? -21.927 12.438 24.911 1.00 87.69 80 LEU A CA 1
ATOM 604 C C . LEU A 1 80 ? -21.373 11.021 24.979 1.00 87.69 80 LEU A C 1
ATOM 606 O O . LEU A 1 80 ? -21.360 10.383 26.030 1.00 87.69 80 LEU A O 1
ATOM 610 N N . ARG A 1 81 ? -20.870 10.532 23.849 1.00 91.06 81 ARG A N 1
ATOM 611 C CA . ARG A 1 81 ? -20.183 9.248 23.769 1.00 91.06 81 ARG A CA 1
ATOM 612 C C . ARG A 1 81 ? -18.848 9.447 23.081 1.00 91.06 81 ARG A C 1
ATOM 614 O O . ARG A 1 81 ? -18.809 9.894 21.938 1.00 91.06 81 ARG A O 1
ATOM 621 N N . THR A 1 82 ? -17.768 9.113 23.770 1.00 89.50 82 THR A N 1
ATOM 622 C CA . THR A 1 82 ? -16.436 9.051 23.178 1.00 89.50 82 THR A CA 1
ATOM 623 C C . THR A 1 82 ? -16.140 7.607 22.808 1.00 89.50 82 THR A C 1
ATOM 625 O O . THR A 1 82 ? -16.389 6.684 23.583 1.00 89.50 82 THR A O 1
ATOM 628 N N . VAL A 1 83 ? -15.646 7.408 21.589 1.00 91.62 83 VAL A N 1
ATOM 629 C CA . VAL A 1 83 ? -15.187 6.110 21.097 1.00 91.62 83 VAL A CA 1
ATOM 630 C C . VAL A 1 83 ? -13.710 6.254 20.786 1.00 91.62 83 VAL A C 1
ATOM 632 O O . VAL A 1 83 ? -13.310 7.168 20.067 1.00 91.62 83 VAL A O 1
ATOM 635 N N . GLN A 1 84 ? -12.906 5.364 21.349 1.00 90.81 84 GLN A N 1
ATOM 636 C CA . GLN A 1 84 ? -11.482 5.252 21.073 1.00 90.81 84 GLN A CA 1
ATOM 637 C C . GLN A 1 84 ? -11.210 3.841 20.579 1.00 90.81 84 GLN A C 1
ATOM 639 O O . GLN A 1 84 ? -11.802 2.878 21.070 1.00 90.81 84 GLN A O 1
ATOM 644 N N . SER A 1 85 ? -10.368 3.706 19.564 1.00 92.12 85 SER A N 1
ATOM 645 C CA . SER A 1 85 ? -10.036 2.407 18.988 1.00 92.12 85 SER A CA 1
ATOM 646 C C . SER A 1 85 ? -8.574 2.378 18.584 1.00 92.12 85 SER A C 1
ATOM 648 O O . SER A 1 85 ? -8.060 3.373 18.078 1.00 92.12 85 SER A O 1
ATOM 650 N N . GLU A 1 86 ? -7.934 1.242 18.819 1.00 89.31 86 GLU A N 1
ATOM 651 C CA . GLU A 1 86 ? -6.535 0.977 18.506 1.00 89.31 86 GLU A CA 1
ATOM 652 C C . GLU A 1 86 ? -6.446 -0.365 17.780 1.00 89.31 86 GLU A C 1
ATOM 654 O O . GLU A 1 86 ? -7.186 -1.300 18.088 1.00 89.31 86 GLU A O 1
ATOM 659 N N . TRP A 1 87 ? -5.585 -0.428 16.772 1.00 87.19 87 TRP A N 1
ATOM 660 C CA . TRP A 1 87 ? -5.282 -1.630 16.003 1.00 87.19 87 TRP A CA 1
ATOM 661 C C . TRP A 1 87 ? -3.915 -1.459 15.348 1.00 87.19 87 TRP A C 1
ATOM 663 O O . TRP A 1 87 ? -3.440 -0.331 15.167 1.00 87.19 87 TRP A O 1
ATOM 673 N N . SER A 1 88 ? -3.299 -2.562 14.941 1.00 87.44 88 SER A N 1
ATOM 674 C CA . SER A 1 88 ? -2.057 -2.541 14.186 1.00 87.44 88 SER A CA 1
ATOM 675 C C . SER A 1 88 ? -2.136 -3.387 12.918 1.00 87.44 88 SER A C 1
ATOM 677 O O . SER A 1 88 ? -2.772 -4.440 12.854 1.00 87.44 88 SER A O 1
ATOM 679 N N . ASN A 1 89 ? -1.475 -2.877 11.880 1.00 87.44 89 ASN A N 1
ATOM 680 C CA . ASN A 1 89 ? -1.333 -3.537 10.592 1.00 87.44 89 ASN A CA 1
ATOM 681 C C . ASN A 1 89 ? 0.144 -3.568 10.204 1.00 87.44 89 ASN A C 1
ATOM 683 O O . ASN A 1 89 ? 0.889 -2.618 10.461 1.00 87.44 89 ASN A O 1
ATOM 687 N N . ASN A 1 90 ? 0.538 -4.636 9.529 1.00 87.31 90 ASN A N 1
ATOM 688 C CA . ASN A 1 90 ? 1.853 -4.824 8.957 1.00 87.31 90 ASN A CA 1
ATOM 689 C C . ASN A 1 90 ? 1.778 -4.665 7.441 1.00 87.31 90 ASN A C 1
ATOM 691 O O . ASN A 1 90 ? 0.838 -5.127 6.799 1.00 87.31 90 ASN A O 1
ATOM 695 N N . TYR A 1 91 ? 2.806 -4.037 6.877 1.00 88.69 91 TYR A N 1
ATOM 696 C CA . TYR A 1 91 ? 2.950 -3.834 5.441 1.00 88.69 91 TYR A CA 1
ATOM 697 C C . TYR A 1 91 ? 4.243 -4.499 4.984 1.00 88.69 91 TYR A C 1
ATOM 699 O O . TYR A 1 91 ? 5.314 -4.223 5.531 1.00 88.69 91 TYR A O 1
ATOM 707 N N . ALA A 1 92 ? 4.150 -5.356 3.974 1.00 88.50 92 ALA A N 1
ATOM 708 C CA . ALA A 1 92 ? 5.299 -5.998 3.355 1.00 88.50 92 ALA A CA 1
ATOM 709 C C . ALA A 1 92 ? 5.295 -5.722 1.852 1.00 88.50 92 ALA A C 1
ATOM 711 O O . ALA A 1 92 ? 4.320 -6.011 1.162 1.00 88.50 92 ALA A O 1
ATOM 712 N N . ILE A 1 93 ? 6.397 -5.166 1.346 1.00 90.69 93 ILE A N 1
ATOM 713 C CA . ILE A 1 93 ? 6.593 -4.885 -0.078 1.00 90.69 93 ILE A CA 1
ATOM 714 C C . ILE A 1 93 ? 7.702 -5.793 -0.588 1.00 90.69 93 ILE A C 1
ATOM 716 O O . ILE A 1 93 ? 8.815 -5.801 -0.057 1.00 90.69 93 ILE A O 1
ATOM 720 N N . GLN A 1 94 ? 7.424 -6.552 -1.642 1.00 91.44 94 GLN A N 1
ATOM 721 C CA . GLN A 1 94 ? 8.386 -7.510 -2.162 1.00 91.44 94 GLN A CA 1
ATOM 722 C C . GLN A 1 94 ? 9.673 -6.819 -2.638 1.00 91.44 94 GLN A C 1
ATOM 724 O O . GLN A 1 94 ? 9.666 -5.947 -3.511 1.00 91.44 94 GLN A O 1
ATOM 729 N N . GLY A 1 95 ? 10.797 -7.252 -2.063 1.00 88.94 95 GLY A N 1
ATOM 730 C CA . GLY A 1 95 ? 12.134 -6.758 -2.392 1.00 88.94 95 GLY A CA 1
ATOM 731 C C . GLY A 1 95 ? 12.564 -5.492 -1.646 1.00 88.94 95 GLY A C 1
ATOM 732 O O . GLY A 1 95 ? 13.681 -5.023 -1.882 1.00 88.94 95 GLY A O 1
ATOM 733 N N . TRP A 1 96 ? 11.734 -4.988 -0.731 1.00 91.31 96 TRP A N 1
ATOM 734 C CA . TRP A 1 96 ? 12.013 -3.819 0.101 1.00 91.31 96 TRP A CA 1
ATOM 735 C C . TRP A 1 96 ? 11.875 -4.154 1.587 1.00 91.31 96 TRP A C 1
ATOM 737 O O . TRP A 1 96 ? 11.084 -5.011 1.976 1.00 91.31 96 TRP A O 1
ATOM 747 N N . SER A 1 97 ? 12.646 -3.471 2.426 1.00 91.12 97 SER A N 1
ATOM 748 C CA . SER A 1 97 ? 12.541 -3.541 3.882 1.00 91.12 97 SER A CA 1
ATOM 749 C C . SER A 1 97 ? 12.305 -2.155 4.458 1.00 91.12 97 SER A C 1
ATOM 751 O O . SER A 1 97 ? 12.943 -1.195 4.036 1.00 91.12 97 SER A O 1
ATOM 753 N N . TRP A 1 98 ? 11.412 -2.062 5.441 1.00 90.62 98 TRP A N 1
ATOM 754 C CA . TRP A 1 98 ? 11.168 -0.813 6.154 1.00 90.62 98 TRP A CA 1
ATOM 755 C C . TRP A 1 98 ? 12.381 -0.410 6.998 1.00 90.62 98 TRP A C 1
ATOM 757 O O . TRP A 1 98 ? 12.817 -1.184 7.862 1.00 90.62 98 TRP A O 1
ATOM 767 N N . ASP A 1 99 ? 12.889 0.804 6.789 1.00 89.00 99 ASP A N 1
ATOM 768 C CA . ASP A 1 99 ? 13.953 1.371 7.607 1.00 89.00 99 ASP A CA 1
ATOM 769 C C . ASP A 1 99 ? 13.372 1.977 8.891 1.00 89.00 99 ASP A C 1
ATOM 771 O O . ASP A 1 99 ? 12.809 3.074 8.917 1.00 89.00 99 ASP A O 1
ATOM 775 N N . LYS A 1 100 ? 13.557 1.262 10.003 1.00 86.00 100 LYS A N 1
ATOM 776 C CA . LYS A 1 100 ? 13.114 1.711 11.331 1.00 86.00 100 LYS A CA 1
ATOM 777 C C . LYS A 1 100 ? 13.953 2.861 11.892 1.00 86.00 100 LYS A C 1
ATOM 779 O O . LYS A 1 100 ? 13.513 3.473 12.866 1.00 86.00 100 LYS A O 1
ATOM 784 N N . ALA A 1 101 ? 15.146 3.123 11.353 1.00 85.19 101 ALA A N 1
ATOM 785 C CA . ALA A 1 101 ? 15.970 4.250 11.774 1.00 85.19 101 ALA A CA 1
ATOM 786 C C . ALA A 1 101 ? 15.442 5.563 11.182 1.00 85.19 101 ALA A C 1
ATOM 788 O O . ALA A 1 101 ? 15.329 6.542 11.918 1.00 85.19 101 ALA A O 1
ATOM 789 N N . SER A 1 102 ? 15.073 5.561 9.896 1.00 82.00 102 SER A N 1
ATOM 790 C CA . SER A 1 102 ? 14.539 6.743 9.199 1.00 82.00 102 SER A CA 1
ATOM 791 C C . SER A 1 102 ? 13.030 6.927 9.391 1.00 82.00 102 SER A C 1
ATOM 793 O O . SER A 1 102 ? 12.587 8.021 9.730 1.00 82.00 102 SER A O 1
ATOM 795 N N . GLY A 1 103 ? 12.239 5.861 9.233 1.00 77.25 103 GLY A N 1
ATOM 796 C CA . GLY A 1 103 ? 10.772 5.914 9.267 1.00 77.25 103 GLY A CA 1
ATOM 797 C C . GLY A 1 103 ? 10.132 5.606 10.626 1.00 77.25 103 GLY A C 1
ATOM 798 O O . GLY A 1 103 ? 8.914 5.650 10.778 1.00 77.25 103 GLY A O 1
ATOM 799 N N . GLY A 1 104 ? 10.932 5.264 11.636 1.00 85.31 104 GLY A N 1
ATOM 800 C CA . GLY A 1 104 ? 10.433 4.953 12.973 1.00 85.31 104 GLY A CA 1
ATOM 801 C C . GLY A 1 104 ? 9.675 3.621 13.071 1.00 85.31 104 GLY A C 1
ATOM 802 O O . GLY A 1 104 ? 9.619 2.810 12.144 1.00 85.31 104 GLY A O 1
ATOM 803 N N . LYS A 1 105 ? 9.136 3.350 14.268 1.00 81.06 105 LYS A N 1
ATOM 804 C CA . LYS A 1 105 ? 8.452 2.082 14.597 1.00 81.06 105 LYS A CA 1
ATOM 805 C C . LYS A 1 105 ? 6.944 2.102 14.330 1.00 81.06 105 LYS A C 1
ATOM 807 O O . LYS A 1 105 ? 6.371 1.036 14.138 1.00 81.06 105 LYS A O 1
ATOM 812 N N . SER A 1 106 ? 6.333 3.282 14.343 1.00 83.94 106 SER A N 1
ATOM 813 C CA . SER A 1 106 ? 4.892 3.491 14.172 1.00 83.94 106 SER A CA 1
ATOM 814 C C . SER A 1 106 ? 4.693 4.573 13.113 1.00 83.94 106 SER A C 1
ATOM 816 O O . SER A 1 106 ? 4.516 5.735 13.477 1.00 83.94 106 SER A O 1
ATOM 818 N N . PRO A 1 107 ? 4.827 4.219 11.824 1.00 85.31 107 PRO A N 1
ATOM 819 C CA . PRO A 1 107 ? 4.799 5.198 10.753 1.00 85.31 107 PRO A CA 1
ATOM 820 C C . PRO A 1 107 ? 3.400 5.772 10.538 1.00 85.31 107 PRO A C 1
ATOM 822 O O . PRO A 1 107 ? 2.389 5.077 10.642 1.00 85.31 107 PRO A O 1
ATOM 825 N N . THR A 1 108 ? 3.363 7.048 10.190 1.00 86.81 108 THR A N 1
ATOM 826 C CA . THR A 1 108 ? 2.212 7.732 9.608 1.00 86.81 108 THR A CA 1
ATOM 827 C C . THR A 1 108 ? 2.065 7.377 8.126 1.00 86.81 108 THR A C 1
ATOM 829 O O . THR A 1 108 ? 3.004 6.911 7.482 1.00 86.81 108 THR A O 1
ATOM 832 N N . ASP A 1 109 ? 0.892 7.646 7.552 1.00 83.00 109 ASP A N 1
ATOM 833 C CA . ASP A 1 109 ? 0.631 7.428 6.121 1.00 83.00 109 ASP A CA 1
ATOM 834 C C . ASP A 1 109 ? 1.636 8.175 5.216 1.00 83.00 109 ASP A C 1
ATOM 836 O O . ASP A 1 109 ? 2.175 7.618 4.260 1.00 83.00 109 ASP A O 1
ATOM 840 N N . ALA A 1 110 ? 1.992 9.409 5.587 1.00 86.00 110 ALA A N 1
ATOM 841 C CA . ALA A 1 110 ? 2.992 10.197 4.867 1.00 86.00 110 ALA A CA 1
ATOM 842 C C . ALA A 1 110 ? 4.395 9.562 4.914 1.00 86.00 110 ALA A C 1
ATOM 844 O O . ALA A 1 110 ? 5.139 9.604 3.931 1.00 86.00 110 ALA A O 1
ATOM 845 N N . GLU A 1 111 ? 4.765 8.950 6.041 1.00 87.50 111 GLU A N 1
ATOM 846 C CA . GLU A 1 111 ? 6.043 8.249 6.178 1.00 87.50 111 GLU A CA 1
ATOM 847 C C . GLU A 1 111 ? 6.058 6.958 5.356 1.00 87.50 111 GLU A C 1
ATOM 849 O O . GLU A 1 111 ? 7.076 6.675 4.723 1.00 87.50 111 GLU A O 1
ATOM 854 N N . LEU A 1 112 ? 4.942 6.219 5.300 1.00 85.81 112 LEU A N 1
ATOM 855 C CA . LEU A 1 112 ? 4.800 5.024 4.457 1.00 85.81 112 LEU A CA 1
ATOM 856 C C . LEU A 1 112 ? 4.941 5.350 2.965 1.00 85.81 112 LEU A C 1
ATOM 858 O O . LEU A 1 112 ? 5.575 4.590 2.230 1.00 85.81 112 LEU A O 1
ATOM 862 N N . ALA A 1 113 ? 4.402 6.490 2.526 1.00 86.25 113 ALA A N 1
ATOM 863 C CA . ALA A 1 113 ? 4.510 6.969 1.148 1.00 86.25 113 ALA A CA 1
ATOM 864 C C . ALA A 1 113 ? 5.914 7.497 0.784 1.00 86.25 113 ALA A C 1
ATOM 866 O O . ALA A 1 113 ? 6.221 7.710 -0.392 1.00 86.25 113 ALA A O 1
ATOM 867 N N . THR A 1 114 ? 6.786 7.716 1.771 1.00 88.62 114 THR A N 1
ATOM 868 C CA . THR A 1 114 ? 8.119 8.282 1.550 1.00 88.62 114 THR A CA 1
ATOM 869 C C . THR A 1 114 ? 9.113 7.189 1.159 1.00 88.62 114 THR A C 1
ATOM 871 O O . THR A 1 114 ? 9.553 6.397 1.989 1.00 88.62 114 THR A O 1
ATOM 874 N N . ALA A 1 115 ? 9.537 7.184 -0.109 1.00 86.38 115 ALA A N 1
ATOM 875 C CA . ALA A 1 115 ? 10.454 6.175 -0.654 1.00 86.38 115 ALA A CA 1
ATOM 876 C C . ALA A 1 115 ? 11.801 6.072 0.088 1.00 86.38 115 ALA A C 1
ATOM 878 O O . ALA A 1 115 ? 12.396 5.002 0.121 1.00 86.38 115 ALA A O 1
ATOM 879 N N . ALA A 1 116 ? 12.275 7.159 0.708 1.00 89.31 116 ALA A N 1
ATOM 880 C CA . ALA A 1 116 ? 13.522 7.163 1.476 1.00 89.31 116 ALA A CA 1
ATOM 881 C C . ALA A 1 116 ? 13.465 6.315 2.763 1.00 89.31 116 ALA A C 1
ATOM 883 O O . ALA A 1 116 ? 14.514 5.976 3.296 1.00 89.31 116 ALA A O 1
ATOM 884 N N . ASN A 1 117 ? 12.268 5.955 3.242 1.00 91.12 117 ASN A N 1
ATOM 885 C CA . ASN A 1 117 ? 12.084 5.080 4.405 1.00 91.12 117 ASN A CA 1
ATOM 886 C C . ASN A 1 117 ? 12.073 3.584 4.032 1.00 91.12 117 ASN A C 1
ATOM 888 O O . ASN A 1 117 ? 11.868 2.728 4.894 1.00 91.12 117 ASN A O 1
ATOM 892 N N . TRP A 1 118 ? 12.271 3.259 2.751 1.00 90.19 118 TRP A N 1
ATOM 893 C CA . TRP A 1 118 ? 12.298 1.894 2.241 1.00 90.19 118 TRP A CA 1
ATOM 894 C C . TRP A 1 118 ? 13.675 1.560 1.675 1.00 90.19 118 TRP A C 1
ATOM 896 O O . TRP A 1 118 ? 14.102 2.102 0.656 1.00 90.19 118 TRP A O 1
ATOM 906 N N . ASP A 1 119 ? 14.338 0.588 2.290 1.00 91.38 119 ASP A N 1
ATOM 907 C CA . ASP A 1 119 ? 15.611 0.074 1.809 1.00 91.38 119 ASP A CA 1
ATOM 908 C C . ASP A 1 119 ? 15.394 -1.058 0.814 1.00 91.38 119 ASP A C 1
ATOM 910 O O . ASP A 1 119 ? 14.651 -2.015 1.060 1.00 91.38 119 ASP A O 1
ATOM 914 N N . LYS A 1 120 ? 16.076 -0.984 -0.330 1.00 91.19 120 LYS A N 1
ATOM 915 C CA . LYS A 1 120 ? 16.039 -2.065 -1.311 1.00 91.19 120 LYS A CA 1
ATOM 916 C C . LYS A 1 120 ? 16.833 -3.257 -0.784 1.00 91.19 120 LYS A C 1
ATOM 918 O O . LYS A 1 120 ? 18.059 -3.214 -0.716 1.00 91.19 120 LYS A O 1
ATOM 923 N N . TYR A 1 121 ? 16.135 -4.351 -0.501 1.00 90.38 121 TYR A N 1
ATOM 924 C CA . TYR A 1 121 ? 16.747 -5.600 -0.050 1.00 90.38 121 TYR A CA 1
ATOM 925 C C . TYR A 1 121 ? 17.071 -6.548 -1.217 1.00 90.38 121 TYR A C 1
ATOM 927 O O . TYR A 1 121 ? 18.018 -7.333 -1.162 1.00 90.38 121 TYR A O 1
ATOM 935 N N . ALA A 1 122 ? 16.306 -6.480 -2.311 1.00 89.12 122 ALA A N 1
ATOM 936 C CA . ALA A 1 122 ? 16.527 -7.329 -3.478 1.00 89.12 122 ALA A CA 1
ATOM 937 C C . ALA A 1 122 ? 17.834 -6.989 -4.221 1.00 89.12 122 ALA A C 1
ATOM 939 O O . ALA A 1 122 ? 18.095 -5.840 -4.573 1.00 89.12 122 ALA A O 1
ATOM 940 N N . SER A 1 123 ? 18.615 -8.009 -4.586 1.00 89.44 123 SER A N 1
ATOM 941 C CA . SER A 1 123 ? 19.849 -7.840 -5.374 1.00 89.44 123 SER A CA 1
ATOM 942 C C . SER A 1 123 ? 19.597 -7.493 -6.848 1.00 89.44 123 SER A C 1
ATOM 944 O O . SER A 1 123 ? 20.440 -6.879 -7.500 1.00 89.44 123 SER A O 1
ATOM 946 N N . SER A 1 124 ? 18.428 -7.847 -7.389 1.00 88.31 124 SER A N 1
ATOM 947 C CA . SER A 1 124 ? 18.034 -7.583 -8.776 1.00 88.31 124 SER A CA 1
ATOM 948 C C . SER A 1 124 ? 16.674 -6.900 -8.844 1.00 88.31 124 SER A C 1
ATOM 950 O O . SER A 1 124 ? 15.767 -7.248 -8.092 1.00 88.31 124 SER A O 1
ATOM 952 N N . ASN A 1 125 ? 16.501 -5.990 -9.809 1.00 86.69 125 ASN A N 1
ATOM 953 C CA . ASN A 1 125 ? 15.208 -5.349 -10.083 1.00 86.69 125 ASN A CA 1
ATOM 954 C C . ASN A 1 125 ? 14.123 -6.349 -10.514 1.00 86.69 125 ASN A C 1
ATOM 956 O O . ASN A 1 125 ? 12.943 -6.045 -10.422 1.00 86.69 125 ASN A O 1
ATOM 960 N N . LYS A 1 126 ? 14.514 -7.548 -10.964 1.00 85.75 126 LYS A N 1
ATOM 961 C CA . LYS A 1 126 ? 13.578 -8.615 -11.344 1.00 85.75 126 LYS A CA 1
ATOM 962 C C . LYS A 1 126 ? 12.834 -9.226 -10.154 1.00 85.75 126 LYS A C 1
ATOM 964 O O . LYS A 1 126 ? 11.817 -9.870 -10.362 1.00 85.75 126 LYS A O 1
ATOM 969 N N . ASN A 1 127 ? 13.343 -9.022 -8.939 1.00 86.75 127 ASN A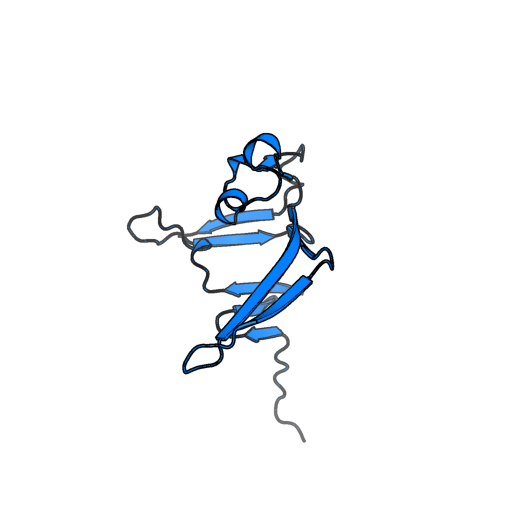 N 1
ATOM 970 C CA . ASN A 1 127 ? 12.787 -9.581 -7.706 1.00 86.75 127 ASN A CA 1
ATOM 971 C C . ASN A 1 127 ? 12.060 -8.506 -6.875 1.00 86.75 127 ASN A C 1
ATOM 973 O O . ASN A 1 127 ? 12.006 -8.605 -5.651 1.00 86.75 127 ASN A O 1
ATOM 977 N N . LEU A 1 128 ? 11.586 -7.444 -7.530 1.00 90.62 128 LEU A N 1
ATOM 978 C CA . LEU A 1 128 ? 10.802 -6.373 -6.914 1.00 90.62 128 LEU A CA 1
ATOM 979 C C . LEU A 1 128 ? 9.301 -6.614 -7.121 1.00 90.62 128 LEU A C 1
ATOM 981 O O . LEU A 1 128 ? 8.906 -7.417 -7.962 1.00 90.62 128 LEU A O 1
ATOM 985 N N . ALA A 1 129 ? 8.481 -5.864 -6.385 1.00 89.44 129 ALA A N 1
ATOM 986 C CA . ALA A 1 129 ? 7.017 -5.942 -6.383 1.00 89.44 129 ALA A CA 1
ATOM 987 C C . ALA A 1 129 ? 6.318 -5.715 -7.741 1.00 89.44 129 ALA A C 1
ATOM 989 O O . ALA A 1 129 ? 5.127 -5.999 -7.877 1.00 89.44 129 ALA A O 1
ATOM 990 N N . GLY A 1 130 ? 7.024 -5.208 -8.753 1.00 90.94 130 GLY A N 1
ATOM 991 C CA . GLY A 1 130 ? 6.456 -4.994 -10.077 1.00 90.94 130 GLY A CA 1
ATOM 992 C C . GLY A 1 130 ? 7.154 -3.895 -10.863 1.00 90.94 130 GLY A C 1
ATOM 993 O O . GLY A 1 130 ? 8.309 -3.548 -10.605 1.00 90.94 130 GLY A O 1
ATOM 994 N N . VAL A 1 131 ? 6.425 -3.351 -11.833 1.00 90.88 131 VAL A N 1
ATOM 995 C CA . VAL A 1 131 ? 6.851 -2.238 -12.682 1.00 90.88 131 VAL A CA 1
ATOM 996 C C . VAL A 1 131 ? 5.802 -1.132 -12.688 1.00 90.88 131 VAL A C 1
ATOM 998 O O . VAL A 1 131 ? 4.602 -1.393 -12.613 1.00 90.88 131 VAL A O 1
ATOM 1001 N N . LEU A 1 132 ? 6.271 0.103 -12.818 1.00 89.88 132 LEU A N 1
ATOM 1002 C CA . LEU A 1 132 ? 5.444 1.267 -13.099 1.00 89.88 132 LEU A CA 1
ATOM 1003 C C . LEU A 1 132 ? 5.683 1.681 -14.553 1.00 89.88 132 LEU A C 1
ATOM 1005 O O . LEU A 1 132 ? 6.827 1.892 -14.957 1.00 89.88 132 LEU A O 1
ATOM 1009 N N . LEU A 1 133 ? 4.608 1.793 -15.326 1.00 90.25 133 LEU A N 1
ATOM 1010 C CA . LEU A 1 133 ? 4.618 2.366 -16.664 1.00 90.25 133 LEU A CA 1
ATOM 1011 C C . LEU A 1 133 ? 4.052 3.783 -16.601 1.00 90.25 133 LEU A C 1
ATOM 1013 O O . LEU A 1 133 ? 2.985 3.995 -16.030 1.00 90.25 133 LEU A O 1
ATOM 1017 N N . ILE A 1 134 ? 4.760 4.725 -17.219 1.00 89.00 134 ILE A N 1
ATOM 1018 C CA . ILE A 1 134 ? 4.306 6.104 -17.398 1.00 89.00 134 ILE A CA 1
ATOM 1019 C C . ILE A 1 134 ? 3.899 6.257 -18.863 1.00 89.00 134 ILE A C 1
ATOM 1021 O O . ILE A 1 134 ? 4.709 5.988 -19.754 1.00 89.00 134 ILE A O 1
ATOM 1025 N N . SER A 1 135 ? 2.652 6.648 -19.109 1.00 86.69 135 SER A N 1
ATOM 1026 C CA . SER A 1 135 ? 2.104 6.883 -20.450 1.00 86.69 135 SER A CA 1
ATOM 1027 C C . SER A 1 135 ? 1.547 8.295 -20.571 1.00 86.69 135 SER A C 1
ATOM 1029 O O . SER A 1 135 ? 0.990 8.793 -19.603 1.00 86.69 135 SER A O 1
ATOM 1031 N N . ASN A 1 136 ? 1.674 8.885 -21.758 1.00 79.94 136 ASN A N 1
ATOM 1032 C CA . ASN A 1 136 ? 1.063 10.157 -22.162 1.00 79.94 136 ASN A CA 1
ATOM 1033 C C . ASN A 1 136 ? -0.278 9.904 -22.868 1.00 79.94 136 ASN A C 1
ATOM 1035 O O . ASN A 1 136 ? -0.382 8.816 -23.488 1.00 79.94 136 ASN A O 1
#

Foldseek 3Di:
DDDDPPVVQQFPDDDVQWTWGADPVGDIDIGGDDPVQFDPVDPVSQKGKDWDFDVPQKDKAWPPPKDKDWDWDDDDPDIDIDIDIDTDMDMDGFQKDFQCVQQNDDHDPVSVVDCVRIDGNDPDPVRGGGDMDMDD

pLDDT: mean 82.21, std 11.73, range [45.5, 93.44]